Protein AF-A0A452F0T3-F1 (afdb_monomer)

InterPro domains:
  IPR003439 ABC transporter-like, ATP-binding domain [PF00005] (18-106)
  IPR027417 P-loop containing nucleoside triphosphate hydrolase [G3DSA:3.40.50.300] (1-109)
  IPR027417 P-loop containing nucleoside triphosphate hydrolase [SSF52540] (3-104)
  IPR050173 ATP-binding cassette transporter C-like [PTHR24223] (4-104)

pLDDT: mean 91.9, std 8.88, range [48.91, 97.62]

Mean predicted aligned error: 4.92 Å

Nearest PDB structures (foldseek):
  8sxa-assembly1_A  TM=9.549E-01  e=7.124E-11  Bos taurus
  8sxb-assembly1_A  TM=9.499E-01  e=2.146E-10  Bos indicus
  8i4c-assembly1_A  TM=9.484E-01  e=4.274E-10  Homo sapiens
  8iz8-assembly1_A  TM=9.120E-01  e=1.419E-10  Homo sapiens
  8iza-assembly1_A  TM=9.425E-01  e=4.274E-10  Homo sapiens

Foldseek 3Di:
DAQFWFAPDPPPPDTLDGGDDDDDDPPDDDDDDDDPSNCPVVVVCQQVVNTPTPDDHHDDPDDDDDDDPDDDDDPDDPQCRVCVPPDDDPVVSVVVCVVVVVVVVVVVD

Organism: Capra hircus (NCBI:txid9925)

Sequence (109 aa):
MNDFTASWDKKSGTPTLQDLFLIARPGELLAVVGPVGAGKSSLLRAVLGELPPSQGQVSVHGRIAYVSQQPWVFSGTVRSNILFGKKYEKDRYEEVIKACALGKVSKDF

Solvent-accessible surface area (backbone atoms only — not comparable to full-atom values): 7285 Å² total; per-residue (Å²): 57,47,58,26,22,26,43,94,51,84,83,50,96,63,62,58,39,67,71,36,71,52,86,86,60,93,92,65,88,84,86,89,83,76,64,90,87,69,30,66,71,55,52,53,32,31,74,72,62,76,46,61,62,82,36,58,51,73,78,83,88,85,86,88,85,85,83,60,98,72,74,91,81,66,96,75,52,72,66,55,58,73,45,65,87,51,83,91,48,69,71,64,49,54,49,49,35,58,76,70,66,37,68,63,63,70,73,81,110

Structure (mmCIF, N/CA/C/O backbone):
data_AF-A0A452F0T3-F1
#
_entry.id   AF-A0A452F0T3-F1
#
loop_
_atom_site.group_PDB
_atom_site.id
_atom_site.type_symbol
_atom_site.label_atom_id
_atom_site.label_alt_id
_atom_site.label_comp_id
_atom_site.label_asym_id
_atom_site.label_entity_id
_atom_site.label_seq_id
_atom_site.pdbx_PDB_ins_code
_atom_site.Cartn_x
_atom_site.Cartn_y
_atom_site.Cartn_z
_atom_site.occupancy
_atom_site.B_iso_or_equiv
_atom_site.auth_seq_id
_atom_site.auth_comp_id
_atom_site.auth_asym_id
_atom_site.auth_atom_id
_atom_site.pdbx_PDB_model_num
ATOM 1 N N . MET A 1 1 ? -14.932 -2.682 2.542 1.00 92.56 1 MET A N 1
ATOM 2 C CA . MET A 1 1 ? -14.595 -2.620 3.977 1.00 92.56 1 MET A CA 1
ATOM 3 C C . MET A 1 1 ? -15.874 -2.245 4.692 1.00 92.56 1 MET A C 1
ATOM 5 O O . MET A 1 1 ? -16.454 -1.228 4.332 1.00 92.56 1 MET A O 1
ATOM 9 N N . ASN A 1 2 ? -16.341 -3.099 5.601 1.00 92.69 2 ASN A N 1
ATOM 10 C CA . ASN A 1 2 ? -17.619 -2.925 6.292 1.00 92.69 2 ASN A CA 1
ATOM 11 C C . ASN A 1 2 ? -17.381 -3.038 7.796 1.00 92.69 2 ASN A C 1
ATOM 13 O O . ASN A 1 2 ? -16.779 -4.030 8.215 1.00 92.69 2 ASN A O 1
ATOM 17 N N . ASP A 1 3 ? -17.865 -2.051 8.552 1.00 93.69 3 ASP A N 1
ATOM 18 C CA . ASP A 1 3 ? -17.807 -1.997 10.018 1.00 93.69 3 ASP A CA 1
ATOM 19 C C . ASP A 1 3 ? -16.402 -2.262 10.581 1.00 93.69 3 ASP A C 1
ATOM 21 O O . ASP A 1 3 ? -16.194 -3.080 11.475 1.00 93.69 3 ASP A O 1
ATOM 25 N N . PHE A 1 4 ? -15.392 -1.664 9.946 1.00 96.81 4 PHE A N 1
ATOM 26 C CA . PHE A 1 4 ? -14.004 -2.024 10.19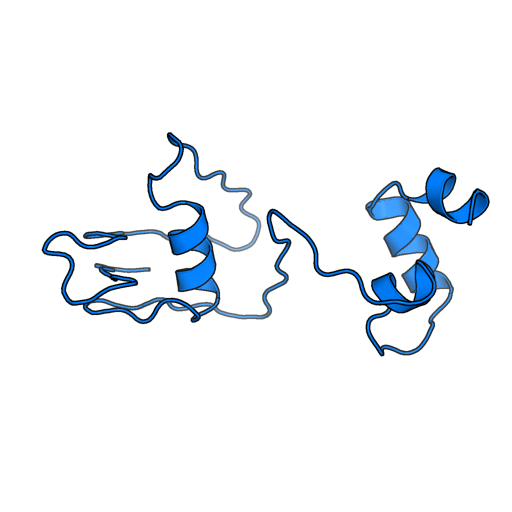5 1.00 96.81 4 PHE A CA 1
ATOM 27 C C . PHE A 1 4 ? -13.383 -1.171 11.298 1.00 96.81 4 PHE A C 1
ATOM 29 O O . PHE A 1 4 ? -13.240 0.045 11.147 1.00 96.81 4 PHE A O 1
ATOM 36 N N . THR A 1 5 ? -12.911 -1.849 12.343 1.00 96.62 5 THR A N 1
ATOM 37 C CA . THR A 1 5 ? -12.174 -1.253 13.461 1.00 96.62 5 THR A CA 1
ATOM 38 C C . THR A 1 5 ? -10.872 -2.019 13.676 1.00 96.62 5 THR A C 1
ATOM 40 O O . THR A 1 5 ? -10.854 -3.253 13.644 1.00 96.62 5 THR A O 1
ATOM 43 N N . ALA A 1 6 ? -9.764 -1.296 13.867 1.00 96.69 6 ALA A N 1
ATOM 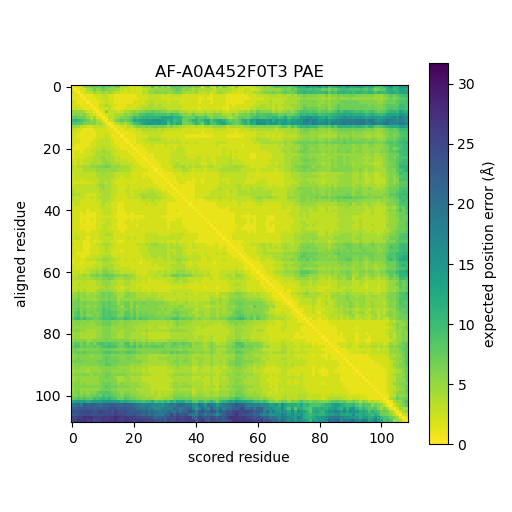44 C CA . ALA A 1 6 ? -8.439 -1.880 14.059 1.00 96.69 6 ALA A CA 1
ATOM 45 C C . ALA A 1 6 ? -7.487 -0.969 14.849 1.00 96.69 6 ALA A C 1
ATOM 47 O O . ALA A 1 6 ? -7.540 0.261 14.754 1.00 96.69 6 ALA A O 1
ATOM 48 N N . SER A 1 7 ? -6.539 -1.589 15.557 1.00 96.31 7 SER A N 1
ATOM 49 C CA . SER A 1 7 ? -5.536 -0.904 16.382 1.00 96.31 7 SER A CA 1
ATOM 50 C C . SER A 1 7 ? -4.149 -1.496 16.159 1.00 96.31 7 SER A C 1
ATOM 52 O O . SER A 1 7 ? -3.996 -2.717 16.181 1.00 96.31 7 SER A O 1
ATOM 54 N N . TRP A 1 8 ? -3.128 -0.643 16.013 1.00 94.44 8 TRP A N 1
ATOM 55 C CA . TRP A 1 8 ? -1.727 -1.095 16.046 1.00 94.44 8 TRP A CA 1
ATOM 56 C C . TRP A 1 8 ? -1.328 -1.598 17.433 1.00 94.44 8 TRP A C 1
ATOM 58 O O . TRP A 1 8 ? -0.667 -2.625 17.556 1.00 94.44 8 TRP A O 1
ATOM 68 N N . ASP A 1 9 ? -1.768 -0.889 18.473 1.00 92.06 9 ASP A N 1
ATOM 69 C CA . ASP A 1 9 ? -1.615 -1.300 19.861 1.00 92.06 9 ASP A CA 1
ATOM 70 C C . ASP A 1 9 ? -2.991 -1.562 20.472 1.00 92.06 9 ASP A C 1
ATOM 72 O O . ASP A 1 9 ? -3.790 -0.644 20.663 1.00 92.06 9 ASP A O 1
ATOM 76 N N . LYS A 1 10 ? -3.266 -2.823 20.809 1.00 84.12 10 LYS A N 1
ATOM 77 C CA . LYS A 1 10 ? -4.525 -3.227 21.453 1.00 84.12 10 LYS A CA 1
ATOM 78 C C . LYS A 1 10 ? -4.679 -2.668 22.870 1.00 84.12 10 LYS A C 1
ATOM 80 O O . LYS A 1 10 ? -5.783 -2.690 23.399 1.00 84.12 10 LYS A O 1
ATOM 85 N N . LYS A 1 11 ? -3.591 -2.206 23.495 1.00 86.25 11 LYS A N 1
ATOM 86 C CA . LYS A 1 11 ? -3.624 -1.557 24.811 1.00 86.25 11 LYS A CA 1
ATOM 87 C C . LYS A 1 11 ? -3.976 -0.077 24.718 1.00 86.25 11 LYS A C 1
ATOM 89 O O . LYS A 1 11 ? -4.343 0.512 25.733 1.00 86.25 11 LYS A O 1
ATOM 94 N N . SER A 1 12 ? -3.873 0.524 23.531 1.00 78.31 12 SER A N 1
ATOM 95 C CA . SER A 1 12 ? -4.370 1.880 23.325 1.00 78.31 12 SER A CA 1
ATOM 96 C C . SER A 1 12 ? -5.893 1.861 23.477 1.00 78.31 12 SER A C 1
ATOM 98 O O . SER A 1 12 ? -6.584 1.090 22.817 1.00 78.31 12 SER A O 1
ATOM 100 N N . GLY A 1 13 ? -6.423 2.667 24.400 1.00 83.12 13 GLY A N 1
ATOM 101 C CA . GLY A 1 13 ? -7.864 2.715 24.680 1.00 83.12 13 GLY A CA 1
ATOM 102 C C . GLY A 1 13 ? -8.706 3.250 23.516 1.00 83.12 13 GLY A C 1
ATOM 103 O O . GLY A 1 13 ? -9.930 3.216 23.588 1.00 83.12 13 GLY A O 1
ATOM 104 N N . THR A 1 14 ? -8.065 3.741 22.452 1.00 90.31 14 THR A N 1
ATOM 105 C CA . THR A 1 14 ? -8.703 4.272 21.247 1.00 90.31 14 THR A CA 1
ATOM 106 C C . THR A 1 14 ? -8.175 3.564 20.000 1.00 90.31 14 THR A C 1
ATOM 108 O O . THR A 1 14 ? -6.964 3.559 19.757 1.00 90.31 14 THR A O 1
ATOM 111 N N . PRO A 1 15 ? -9.056 2.986 19.168 1.00 94.56 15 PRO A N 1
ATOM 112 C CA . PRO A 1 15 ? -8.617 2.351 17.936 1.00 94.56 15 PRO A CA 1
ATOM 113 C C . PRO A 1 15 ? -7.979 3.317 16.942 1.00 94.56 15 PRO A C 1
ATOM 115 O O . PRO A 1 15 ? -8.314 4.497 16.868 1.00 94.56 15 PRO A O 1
ATOM 118 N N . THR A 1 16 ? -7.031 2.800 16.159 1.00 96.06 16 THR A N 1
ATOM 119 C CA . THR A 1 16 ? -6.365 3.580 15.103 1.00 96.06 16 THR A CA 1
ATOM 120 C C . THR A 1 16 ? -7.328 3.888 13.957 1.00 96.06 16 THR A C 1
ATOM 122 O O . THR A 1 16 ? -7.246 4.951 13.344 1.00 96.06 16 THR A O 1
ATOM 125 N N . LEU A 1 17 ? -8.206 2.936 13.651 1.00 96.69 17 LEU A N 1
ATOM 126 C CA . LEU A 1 17 ? -9.301 3.044 12.699 1.00 96.69 17 LEU A CA 1
ATOM 127 C C . LEU A 1 17 ? -10.559 2.564 13.416 1.00 96.69 17 LEU A C 1
ATOM 129 O O . LEU A 1 17 ? -10.513 1.510 14.047 1.00 96.69 17 LEU A O 1
ATOM 133 N N . GLN A 1 18 ? -11.643 3.326 13.317 1.00 95.94 18 GLN A N 1
ATOM 134 C CA . GLN A 1 18 ? -12.888 3.076 14.036 1.00 95.94 18 GLN A CA 1
ATOM 135 C C . GLN A 1 18 ? -14.066 3.171 13.065 1.00 95.94 18 GLN A C 1
ATOM 137 O O . GLN A 1 18 ? -14.178 4.162 12.344 1.00 95.94 18 GLN A O 1
ATOM 142 N N . ASP A 1 19 ? -14.914 2.143 13.065 1.00 95.12 19 ASP A N 1
ATOM 143 C CA . ASP A 1 19 ? -16.223 2.076 12.401 1.00 95.12 19 ASP A CA 1
ATOM 144 C C . ASP A 1 19 ? -16.198 2.507 10.927 1.00 95.12 19 ASP A C 1
ATOM 146 O O . ASP A 1 19 ? -17.034 3.275 10.442 1.00 95.12 19 ASP A O 1
ATOM 150 N N . LEU A 1 20 ? -15.198 2.022 10.184 1.00 96.56 20 LEU A N 1
ATOM 151 C CA . LEU A 1 20 ? -15.006 2.410 8.793 1.00 96.56 20 LEU A CA 1
ATOM 152 C C . LEU A 1 20 ? -15.877 1.603 7.829 1.00 96.56 20 LEU A C 1
ATOM 154 O O . LEU A 1 20 ? -15.849 0.369 7.794 1.00 96.56 20 LEU A O 1
ATOM 158 N N . PHE A 1 21 ? -16.549 2.337 6.941 1.00 95.94 21 PHE A N 1
ATOM 159 C CA . PHE A 1 21 ? -17.239 1.815 5.767 1.00 95.94 21 PHE A CA 1
ATOM 160 C C . PHE A 1 21 ? -16.649 2.444 4.505 1.00 95.94 21 PHE A C 1
ATOM 162 O O . PHE A 1 21 ? -16.673 3.660 4.327 1.00 95.94 21 PHE A O 1
ATOM 169 N N . LEU A 1 22 ? -16.107 1.607 3.620 1.00 95.50 22 LEU A N 1
ATOM 170 C CA . LEU A 1 22 ? -15.492 2.037 2.364 1.00 95.50 22 LEU A CA 1
ATOM 171 C C . LEU A 1 22 ? -15.731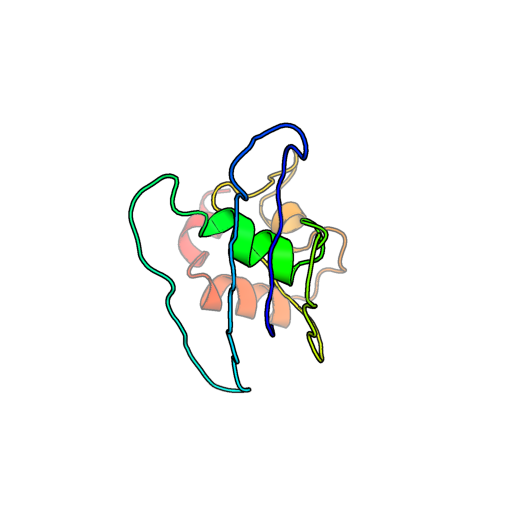 0.996 1.272 1.00 95.50 22 LEU A C 1
ATOM 173 O O . LEU A 1 22 ? -15.417 -0.188 1.439 1.00 95.50 22 LEU A O 1
ATOM 177 N N . ILE A 1 23 ? -16.222 1.457 0.124 1.00 95.81 23 ILE A N 1
ATOM 178 C CA . ILE A 1 23 ? -16.353 0.675 -1.106 1.00 95.81 23 ILE A CA 1
ATOM 179 C C . ILE A 1 23 ? -15.589 1.424 -2.195 1.00 95.81 23 ILE A C 1
ATOM 181 O O . ILE A 1 23 ? -15.875 2.589 -2.442 1.00 95.81 23 ILE A O 1
ATOM 185 N N . ALA A 1 24 ? -14.632 0.747 -2.827 1.00 95.00 24 ALA A N 1
ATOM 186 C CA . ALA A 1 24 ? -13.916 1.239 -3.999 1.00 95.00 24 ALA A CA 1
ATOM 187 C C . ALA A 1 24 ? -14.225 0.309 -5.175 1.00 95.00 24 ALA A C 1
ATOM 189 O O . ALA A 1 24 ? -14.043 -0.908 -5.060 1.00 95.00 24 ALA A O 1
ATOM 190 N N . ARG A 1 25 ? -14.735 0.858 -6.277 1.00 95.44 25 ARG A N 1
ATOM 191 C CA . ARG A 1 25 ? -15.155 0.084 -7.451 1.00 95.44 25 ARG A CA 1
ATOM 192 C C . ARG A 1 25 ? -14.076 0.102 -8.539 1.00 95.44 25 ARG A C 1
ATOM 194 O O . ARG A 1 25 ? -13.279 1.039 -8.610 1.00 95.44 25 ARG A O 1
ATOM 201 N N . PRO A 1 26 ? -14.033 -0.915 -9.417 1.00 95.31 26 PRO A N 1
ATOM 202 C CA . PRO A 1 26 ? -13.124 -0.911 -10.558 1.00 95.31 26 PRO A CA 1
ATOM 203 C C . PRO A 1 26 ? -13.295 0.345 -11.423 1.00 95.31 26 PRO A C 1
ATOM 205 O O . PRO A 1 26 ? -14.414 0.711 -11.769 1.00 95.31 26 PRO A O 1
ATOM 208 N N . GLY A 1 27 ? -12.178 0.980 -11.784 1.00 94.88 27 GLY A N 1
ATOM 209 C CA . GLY A 1 27 ? -12.157 2.194 -12.609 1.00 94.88 27 GLY A CA 1
ATOM 210 C C . GLY A 1 27 ? -12.315 3.509 -11.837 1.00 94.88 27 GLY A C 1
ATOM 211 O O . GLY A 1 27 ? -12.180 4.570 -12.441 1.00 94.88 27 GLY A O 1
ATOM 212 N N . GLU A 1 2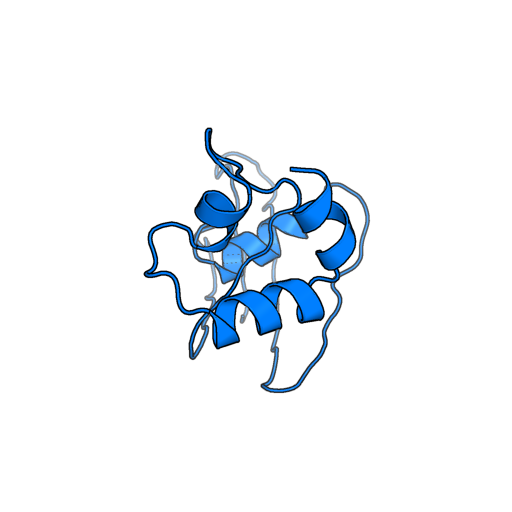8 ? -12.557 3.469 -10.523 1.00 96.25 28 GLU A N 1
ATOM 213 C CA . GLU A 1 28 ? -12.633 4.681 -9.704 1.00 96.25 28 GLU A CA 1
ATOM 214 C C . GLU A 1 28 ? -11.247 5.204 -9.312 1.00 96.25 28 GLU A C 1
ATOM 216 O O . GLU A 1 28 ? -10.343 4.446 -8.953 1.00 96.25 28 GLU A O 1
ATOM 221 N N . LEU A 1 29 ? -11.112 6.533 -9.313 1.00 96.50 29 LEU A N 1
ATOM 222 C CA . LEU A 1 29 ? -10.001 7.242 -8.690 1.00 96.50 29 LEU A CA 1
ATOM 223 C C . LEU A 1 29 ? -10.504 7.894 -7.398 1.00 96.50 29 LEU A C 1
ATOM 225 O O . LEU A 1 29 ? -11.259 8.863 -7.441 1.00 96.50 29 LEU A O 1
ATOM 229 N N . LEU A 1 30 ? -10.082 7.358 -6.253 1.00 96.25 30 LEU A N 1
ATOM 230 C CA . LEU A 1 30 ? -10.481 7.838 -4.929 1.00 96.25 30 LEU A CA 1
ATOM 231 C C . LEU A 1 30 ? -9.294 8.462 -4.194 1.00 96.25 30 LEU A C 1
ATOM 233 O O . LEU A 1 30 ? -8.185 7.930 -4.219 1.00 96.25 30 LEU A O 1
ATOM 237 N N . ALA A 1 31 ? -9.546 9.566 -3.491 1.00 96.19 31 ALA A N 1
ATOM 238 C CA . ALA A 1 31 ? -8.564 10.236 -2.647 1.00 96.19 31 ALA A CA 1
ATOM 239 C C . ALA A 1 31 ? -9.040 10.263 -1.190 1.00 96.19 31 ALA A C 1
ATOM 241 O O . ALA A 1 31 ? -10.144 10.719 -0.898 1.00 96.19 31 ALA A O 1
ATOM 242 N N . VAL A 1 32 ? -8.187 9.809 -0.268 1.00 95.62 32 VAL A N 1
ATOM 243 C CA . VAL A 1 32 ? -8.428 9.895 1.180 1.00 95.62 32 VAL A CA 1
ATOM 244 C C . VAL A 1 32 ? -7.588 11.034 1.747 1.00 95.62 32 VAL A C 1
ATOM 246 O O . VAL A 1 32 ? -6.357 10.992 1.704 1.00 95.62 32 VAL A O 1
ATOM 249 N N . VAL A 1 33 ? -8.249 12.048 2.300 1.00 96.31 33 VAL A N 1
ATOM 250 C CA . VAL A 1 33 ? -7.617 13.268 2.822 1.00 96.31 33 VAL A CA 1
ATOM 251 C C . VAL A 1 33 ? -7.909 13.450 4.309 1.00 96.31 33 VAL A C 1
ATOM 253 O O . VAL A 1 33 ? -8.860 12.891 4.843 1.00 96.31 33 VAL A O 1
ATOM 256 N N . GLY A 1 34 ? -7.060 14.208 5.000 1.00 96.38 34 GLY A N 1
ATOM 257 C CA . GLY A 1 34 ? -7.190 14.465 6.435 1.00 96.38 34 GLY A CA 1
ATOM 258 C C . GLY A 1 34 ? -5.852 14.820 7.089 1.00 96.38 34 GLY A C 1
ATOM 259 O O . GLY A 1 34 ? -4.799 14.639 6.464 1.00 96.38 34 GLY A O 1
ATOM 260 N N . PRO A 1 35 ? -5.856 15.284 8.350 1.00 97.44 35 PRO A N 1
ATOM 261 C CA . PRO A 1 35 ? -4.650 15.736 9.043 1.00 97.44 35 PRO A CA 1
ATOM 262 C C . PRO A 1 35 ? -3.641 14.603 9.285 1.00 97.44 35 PRO A C 1
ATOM 264 O O . PRO A 1 35 ? -3.948 13.411 9.157 1.00 97.44 35 PRO A O 1
ATOM 267 N N . VAL A 1 36 ? -2.396 14.964 9.604 1.00 94.81 36 VAL A N 1
ATOM 268 C CA . VAL A 1 36 ? -1.370 13.995 10.028 1.00 94.81 36 VAL A CA 1
ATOM 269 C C . VAL A 1 36 ? -1.866 13.261 11.278 1.00 94.81 36 VAL A C 1
ATOM 271 O O . VAL A 1 36 ? -2.481 13.864 12.147 1.00 94.81 36 VAL A O 1
ATOM 274 N N . GLY A 1 37 ? -1.658 11.943 11.335 1.00 92.50 37 GLY A N 1
ATOM 275 C CA . GLY A 1 37 ? -2.150 11.108 12.438 1.00 92.50 37 GLY A CA 1
ATOM 276 C C . GLY A 1 37 ? -3.592 10.606 12.292 1.00 92.50 37 GLY A C 1
ATOM 277 O O . GLY A 1 37 ? -3.959 9.675 12.993 1.00 92.50 37 GLY A O 1
ATOM 278 N N . ALA A 1 38 ? -4.377 11.092 11.321 1.00 94.69 38 ALA A N 1
ATOM 279 C CA . ALA A 1 38 ? -5.770 10.658 11.108 1.00 94.69 38 ALA A CA 1
ATOM 280 C C . ALA A 1 38 ? -5.950 9.210 10.589 1.00 94.69 38 ALA A C 1
ATOM 282 O O . ALA A 1 38 ? -7.011 8.859 10.092 1.00 94.69 38 ALA A O 1
ATOM 283 N N . GLY A 1 39 ? -4.903 8.380 10.595 1.00 95.19 39 GLY A N 1
ATOM 284 C CA . GLY A 1 39 ? -5.010 6.972 10.199 1.00 95.19 39 GLY A CA 1
ATOM 285 C C . GLY A 1 39 ? -4.988 6.679 8.693 1.00 95.19 39 GLY A C 1
ATOM 286 O O . GLY A 1 39 ? -5.106 5.523 8.315 1.00 95.19 39 GLY A O 1
ATOM 287 N N . LYS A 1 40 ? -4.755 7.656 7.806 1.00 96.50 40 LYS A N 1
ATOM 288 C CA . LYS A 1 40 ? -4.728 7.435 6.337 1.00 96.50 40 LYS A CA 1
ATOM 289 C C . LYS A 1 40 ? -3.779 6.311 5.892 1.00 96.50 40 LYS A C 1
ATOM 291 O O . LYS A 1 40 ? -4.168 5.426 5.139 1.00 96.50 40 LYS A O 1
ATOM 296 N N . SER A 1 41 ? -2.539 6.313 6.386 1.00 96.06 41 SER A N 1
ATOM 297 C CA . SER A 1 41 ? -1.574 5.248 6.074 1.00 96.06 41 SER A CA 1
ATOM 298 C C . SER A 1 41 ? -1.994 3.911 6.693 1.00 96.06 41 SER A C 1
ATOM 300 O O . SER A 1 41 ? -1.811 2.868 6.075 1.00 96.06 41 SER A O 1
ATOM 302 N N . SER A 1 42 ? -2.603 3.937 7.883 1.00 96.25 42 SER A N 1
ATOM 303 C CA . SER A 1 42 ? -3.177 2.750 8.529 1.00 96.25 42 SER A CA 1
ATOM 304 C C . SER A 1 42 ? -4.324 2.161 7.709 1.00 96.25 42 SER A C 1
ATOM 306 O O . SER A 1 42 ? -4.403 0.945 7.588 1.00 96.25 42 SER A O 1
ATOM 308 N N . LEU A 1 43 ? -5.168 2.996 7.094 1.00 96.75 43 LEU A N 1
ATOM 309 C CA . LEU A 1 43 ? -6.237 2.560 6.194 1.00 96.75 43 LEU A CA 1
ATOM 310 C C . LEU A 1 43 ? -5.665 1.813 4.984 1.00 96.75 43 LEU A C 1
ATOM 312 O O . LEU A 1 43 ? -6.132 0.724 4.667 1.00 96.75 43 LEU A O 1
ATOM 316 N N . LEU A 1 44 ? -4.621 2.349 4.342 1.00 96.31 44 LEU A N 1
ATOM 317 C CA . LEU A 1 44 ? -3.960 1.651 3.233 1.00 96.31 44 LEU A CA 1
ATOM 318 C C . LEU A 1 44 ? -3.337 0.325 3.691 1.00 96.31 44 LEU A C 1
ATOM 320 O O . LEU A 1 44 ? -3.492 -0.686 3.014 1.00 96.31 44 LEU A O 1
ATOM 324 N N . ARG A 1 45 ? -2.705 0.291 4.869 1.00 95.88 45 ARG A N 1
ATOM 325 C CA . ARG A 1 45 ? -2.163 -0.947 5.455 1.00 95.88 45 ARG A CA 1
ATOM 326 C C . ARG A 1 45 ? -3.244 -1.973 5.801 1.00 95.88 45 ARG A C 1
ATOM 328 O O . ARG A 1 45 ? -3.017 -3.163 5.624 1.00 95.88 45 ARG A O 1
ATOM 335 N N . ALA A 1 46 ? -4.431 -1.539 6.223 1.00 96.50 46 ALA A N 1
ATOM 336 C CA . ALA A 1 46 ? -5.581 -2.423 6.403 1.00 96.50 46 ALA A CA 1
ATOM 337 C C . ALA A 1 46 ? -6.039 -3.035 5.067 1.00 96.50 46 ALA A C 1
ATOM 339 O O . ALA A 1 46 ? -6.337 -4.224 5.010 1.00 96.50 46 ALA A O 1
ATOM 340 N N . VAL A 1 47 ? -6.022 -2.260 3.974 1.00 96.25 47 VAL A N 1
ATOM 341 C CA . VAL A 1 47 ? -6.296 -2.767 2.613 1.00 96.25 47 VAL A CA 1
ATOM 342 C C . VAL A 1 47 ? -5.250 -3.783 2.152 1.00 96.25 47 VAL A C 1
ATOM 344 O O . VAL A 1 47 ? -5.600 -4.758 1.493 1.00 96.25 47 VAL A O 1
ATOM 347 N N . LEU A 1 48 ? -3.987 -3.599 2.540 1.00 95.69 48 LEU A N 1
ATOM 348 C CA . LEU A 1 48 ? -2.904 -4.555 2.284 1.00 95.69 48 LEU A CA 1
ATOM 349 C C . LEU A 1 48 ? -2.952 -5.801 3.185 1.00 95.69 48 LEU A C 1
ATOM 351 O O . LEU A 1 48 ? -2.191 -6.737 2.955 1.00 95.69 48 LEU A O 1
ATOM 355 N N . GLY A 1 49 ? -3.817 -5.825 4.203 1.00 94.75 49 GLY A N 1
ATOM 356 C CA . GLY A 1 49 ? -3.884 -6.902 5.194 1.00 94.75 49 GLY A CA 1
ATOM 357 C C . GLY A 1 49 ? -2.802 -6.840 6.282 1.00 94.75 49 GLY A C 1
ATOM 358 O O . GLY A 1 49 ? -2.684 -7.772 7.070 1.00 94.75 49 GLY A O 1
ATOM 359 N N . GLU A 1 50 ? -2.027 -5.755 6.361 1.00 95.12 50 GLU A N 1
ATOM 360 C CA . GLU A 1 50 ? -0.961 -5.573 7.361 1.00 95.12 50 GLU A CA 1
ATOM 361 C C . GLU A 1 50 ? -1.484 -5.094 8.724 1.00 95.12 50 GLU A C 1
ATOM 363 O O . GLU A 1 50 ? -0.810 -5.253 9.740 1.00 95.12 50 GLU A O 1
ATOM 368 N N . LEU A 1 51 ? -2.674 -4.487 8.753 1.00 95.69 51 LEU A N 1
ATOM 369 C CA . LEU A 1 51 ? -3.348 -4.064 9.979 1.00 95.69 51 LEU A CA 1
ATOM 370 C C . LEU A 1 51 ? -4.579 -4.954 10.219 1.00 95.69 51 LEU A C 1
ATOM 372 O O . LEU A 1 51 ? -5.610 -4.734 9.576 1.00 95.69 51 LEU A O 1
ATOM 376 N N . PRO A 1 52 ? -4.492 -5.960 11.108 1.00 93.25 52 PRO A N 1
ATOM 377 C CA . PRO A 1 52 ? -5.586 -6.898 11.329 1.00 93.25 52 PRO A CA 1
ATOM 378 C C . PRO A 1 52 ? -6.781 -6.224 12.029 1.00 93.25 52 PRO A C 1
ATOM 380 O O . PRO A 1 52 ? -6.574 -5.438 12.960 1.00 93.25 52 PRO A O 1
ATOM 383 N N . PRO A 1 53 ? -8.028 -6.544 11.633 1.00 94.81 53 PRO A N 1
ATOM 384 C CA . PRO A 1 53 ? -9.220 -6.030 12.299 1.00 94.81 53 PRO A CA 1
ATOM 385 C C . PRO A 1 53 ? -9.360 -6.579 13.719 1.00 94.81 53 PRO A C 1
ATOM 387 O O . PRO A 1 53 ? -9.085 -7.751 13.982 1.00 94.81 53 PRO A O 1
ATOM 390 N N . SER A 1 54 ? -9.877 -5.748 14.621 1.00 94.75 54 SER A N 1
ATOM 391 C CA . SER A 1 54 ? -10.561 -6.210 15.832 1.00 94.75 54 SER A CA 1
ATOM 392 C C . SER A 1 54 ? -12.059 -6.423 15.592 1.00 94.75 54 SER A C 1
ATOM 394 O O . SER A 1 54 ? -12.675 -7.205 16.309 1.00 94.75 54 SER A O 1
ATOM 396 N N . GLN A 1 55 ? -12.630 -5.757 14.583 1.00 96.06 55 GLN A N 1
ATOM 397 C CA . GLN A 1 55 ? -14.018 -5.904 14.144 1.00 96.06 55 GLN A CA 1
ATOM 398 C C . GLN A 1 55 ? -14.130 -5.647 12.637 1.00 96.06 55 GLN A C 1
ATOM 400 O O . GLN A 1 55 ? -13.327 -4.908 12.059 1.00 96.06 55 GLN A O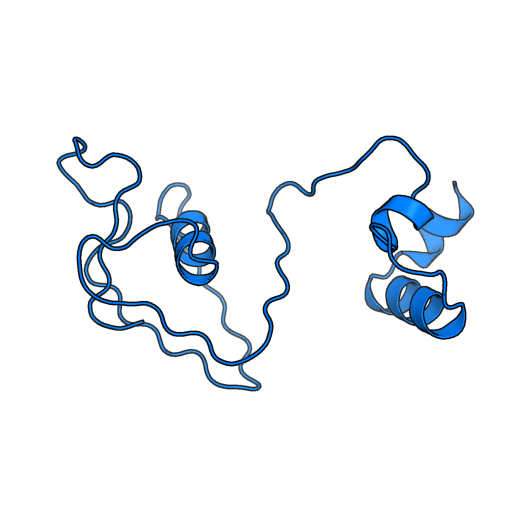 1
ATOM 405 N N . GLY A 1 56 ? -15.128 -6.273 12.012 1.00 95.88 56 GLY A N 1
ATOM 406 C CA . GLY A 1 56 ? -15.393 -6.140 10.585 1.00 95.88 56 GLY A CA 1
ATOM 407 C C . GLY A 1 56 ? -14.351 -6.836 9.717 1.00 95.88 56 GLY A C 1
ATOM 408 O O . GLY A 1 56 ? -13.566 -7.669 10.172 1.00 95.88 56 GLY A O 1
ATOM 409 N N . GLN A 1 57 ? -14.363 -6.512 8.424 1.00 94.94 57 GLN A N 1
ATOM 410 C CA . GLN A 1 57 ? -13.452 -7.128 7.461 1.00 94.94 57 GLN A CA 1
ATOM 411 C C . GLN A 1 57 ? -13.110 -6.222 6.279 1.00 94.94 57 GLN A C 1
ATOM 413 O O . GLN A 1 57 ? -13.876 -5.338 5.867 1.00 94.94 57 GLN A O 1
ATOM 418 N N . VAL A 1 58 ? -11.964 -6.523 5.671 1.00 95.94 58 VAL A N 1
ATOM 419 C CA . VAL A 1 58 ? -11.546 -5.979 4.381 1.00 95.94 58 VAL A CA 1
ATOM 420 C C . VAL A 1 58 ? -11.560 -7.096 3.355 1.00 95.94 58 VAL A C 1
ATOM 422 O O . VAL A 1 58 ? -11.011 -8.166 3.584 1.00 95.94 58 VAL A O 1
ATOM 425 N N . SER A 1 59 ? -12.192 -6.837 2.216 1.00 95.06 59 SER A N 1
ATOM 426 C CA . SER A 1 59 ? -12.196 -7.738 1.070 1.00 95.06 59 SER A CA 1
ATOM 427 C C . SER A 1 59 ? -11.642 -6.980 -0.126 1.00 95.06 59 SER A C 1
ATOM 429 O O . SER A 1 59 ? -12.106 -5.877 -0.429 1.00 95.06 59 SER A O 1
ATOM 431 N N . VAL A 1 60 ? -10.640 -7.566 -0.778 1.00 94.94 60 VAL A N 1
ATOM 432 C CA . VAL A 1 60 ? -10.033 -7.052 -2.005 1.00 94.94 60 VAL A CA 1
ATOM 433 C C . VAL A 1 60 ? -10.084 -8.154 -3.051 1.00 94.94 60 VAL A C 1
ATOM 435 O O . VAL A 1 60 ? -9.684 -9.285 -2.789 1.00 94.94 60 VAL A O 1
ATOM 438 N N . HIS A 1 61 ? -10.573 -7.819 -4.241 1.00 93.88 61 HIS A N 1
ATOM 439 C CA . HIS A 1 61 ? -10.630 -8.734 -5.375 1.00 93.88 61 HIS A CA 1
ATOM 440 C C . HIS A 1 61 ? -9.594 -8.303 -6.418 1.00 93.88 61 HIS A C 1
ATOM 442 O O . HIS A 1 61 ? -9.584 -7.149 -6.841 1.00 93.88 61 HIS A O 1
ATOM 448 N N . GLY A 1 62 ? -8.733 -9.228 -6.848 1.00 93.00 62 GLY A N 1
ATOM 449 C CA . GLY A 1 62 ? -7.696 -8.970 -7.850 1.00 93.00 62 GLY A CA 1
ATOM 450 C C . GLY A 1 62 ? -6.302 -8.755 -7.258 1.00 93.00 62 GLY A C 1
ATOM 451 O O . GLY A 1 62 ? -5.951 -9.332 -6.234 1.00 93.00 62 GLY A O 1
ATOM 452 N N . ARG A 1 63 ? -5.473 -7.970 -7.956 1.00 93.75 63 ARG A N 1
ATOM 453 C CA . ARG A 1 63 ? -4.073 -7.705 -7.582 1.00 93.75 63 ARG A CA 1
ATOM 454 C C . ARG A 1 63 ? -3.928 -6.290 -7.041 1.00 93.75 63 ARG A C 1
ATOM 456 O O . ARG A 1 63 ? -4.543 -5.371 -7.571 1.00 93.75 63 ARG A O 1
ATOM 463 N N . ILE A 1 64 ? -3.057 -6.125 -6.052 1.00 94.12 64 ILE A N 1
ATOM 464 C CA . ILE A 1 64 ? -2.715 -4.826 -5.473 1.00 94.12 64 ILE A CA 1
ATOM 465 C C . ILE A 1 64 ? -1.304 -4.436 -5.920 1.00 94.12 64 ILE A C 1
ATOM 467 O O . ILE A 1 64 ? -0.392 -5.263 -5.916 1.00 94.12 64 ILE A O 1
ATOM 471 N N . ALA A 1 65 ? -1.128 -3.168 -6.284 1.00 93.88 65 ALA A N 1
ATOM 472 C CA . ALA A 1 65 ? 0.172 -2.513 -6.348 1.00 93.88 65 ALA A CA 1
ATOM 473 C C . 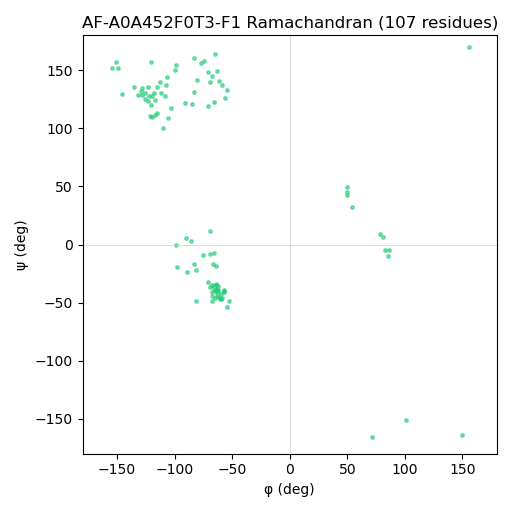ALA A 1 65 ? 0.187 -1.402 -5.295 1.00 93.88 65 ALA A C 1
ATOM 475 O O . ALA A 1 65 ? -0.790 -0.667 -5.161 1.00 93.88 65 ALA A O 1
ATOM 476 N N . TYR A 1 66 ? 1.277 -1.297 -4.539 1.00 94.62 66 TYR A N 1
ATOM 477 C CA . TYR A 1 66 ? 1.403 -0.345 -3.442 1.00 94.62 66 TYR A CA 1
ATOM 478 C C . TYR A 1 66 ? 2.616 0.552 -3.652 1.00 94.62 66 TYR A C 1
ATOM 480 O O . TYR A 1 66 ? 3.699 0.076 -3.988 1.00 94.62 66 TYR A O 1
ATOM 488 N N . VAL A 1 67 ? 2.419 1.849 -3.429 1.00 92.75 67 VAL A N 1
ATOM 489 C CA . VAL A 1 67 ? 3.480 2.854 -3.413 1.00 92.75 67 VAL A CA 1
ATOM 490 C C . VAL A 1 67 ? 3.473 3.477 -2.026 1.00 92.75 67 VAL A C 1
ATOM 492 O O . VAL A 1 67 ? 2.528 4.169 -1.647 1.00 92.75 67 VAL A O 1
ATOM 495 N N . SER A 1 68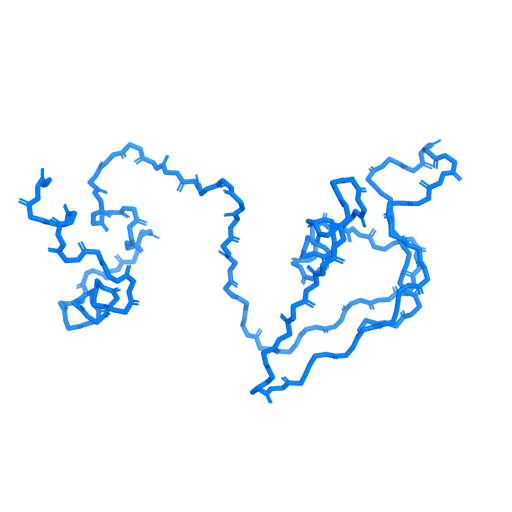 ? 4.504 3.181 -1.243 1.00 91.44 68 SER A N 1
ATOM 496 C CA . SER A 1 68 ? 4.658 3.717 0.104 1.00 91.44 68 SER A CA 1
ATOM 497 C C . SER A 1 68 ? 5.079 5.184 0.078 1.00 91.44 68 SER A C 1
ATOM 499 O O . SER A 1 68 ? 5.688 5.666 -0.874 1.00 91.44 68 SER A O 1
ATOM 501 N N . GLN A 1 69 ? 4.810 5.890 1.179 1.00 88.50 69 GLN A N 1
ATOM 502 C CA . GLN A 1 69 ? 5.291 7.261 1.378 1.00 88.50 69 GLN A CA 1
ATOM 503 C C . GLN A 1 69 ? 6.822 7.358 1.281 1.00 88.50 69 GLN A C 1
ATOM 505 O O . GLN A 1 69 ? 7.349 8.324 0.738 1.00 88.50 69 GLN A O 1
ATOM 510 N N . GLN A 1 70 ? 7.523 6.359 1.820 1.00 91.31 70 GLN A N 1
ATOM 511 C CA . GLN A 1 70 ? 8.965 6.191 1.675 1.00 91.31 70 GLN A CA 1
ATOM 512 C C . GLN A 1 70 ? 9.217 4.882 0.921 1.00 91.31 70 GLN A C 1
ATOM 514 O O . GLN A 1 70 ? 8.884 3.818 1.458 1.00 91.31 70 GLN A O 1
ATOM 519 N N . PRO A 1 71 ? 9.721 4.927 -0.324 1.00 89.62 71 PRO A N 1
ATOM 520 C CA . PRO A 1 71 ? 9.988 3.725 -1.101 1.00 89.62 71 PRO A CA 1
ATOM 521 C C . PRO A 1 71 ? 11.186 2.964 -0.532 1.00 89.62 71 PRO A C 1
ATOM 523 O O . PRO A 1 71 ? 12.132 3.560 -0.016 1.00 89.62 71 PRO A O 1
ATOM 526 N N . TRP A 1 72 ? 11.163 1.640 -0.669 1.00 89.38 72 TRP A N 1
ATOM 527 C CA . TRP A 1 72 ? 12.315 0.808 -0.344 1.00 89.38 72 TRP A CA 1
ATOM 528 C C . TRP A 1 72 ? 13.263 0.761 -1.542 1.00 89.38 72 TRP A C 1
ATOM 530 O O . TRP A 1 72 ? 12.873 0.320 -2.622 1.00 89.38 72 TRP A O 1
ATOM 540 N N . VAL A 1 73 ? 14.504 1.206 -1.350 1.00 91.12 73 VAL A N 1
ATOM 541 C CA . VAL A 1 73 ? 15.553 1.172 -2.376 1.00 91.12 73 VAL A CA 1
ATOM 542 C C . VAL A 1 73 ? 16.692 0.292 -1.880 1.00 91.12 73 VAL A C 1
ATOM 544 O O . VAL A 1 73 ? 17.161 0.435 -0.754 1.00 91.12 73 VAL A O 1
ATOM 547 N N . PHE A 1 74 ? 17.120 -0.638 -2.722 1.00 91.12 74 PHE A N 1
ATOM 548 C CA . PHE A 1 74 ? 18.190 -1.587 -2.459 1.00 91.12 74 PHE A CA 1
ATOM 549 C C . PHE A 1 74 ? 19.480 -1.110 -3.117 1.00 91.12 74 PHE A C 1
ATOM 551 O O . PHE A 1 74 ? 19.458 -0.466 -4.171 1.00 91.12 74 PHE A O 1
ATOM 558 N N . SER A 1 75 ? 20.617 -1.468 -2.521 1.00 93.12 75 SER A N 1
ATOM 559 C CA . SER A 1 75 ? 21.924 -1.261 -3.141 1.00 93.12 75 SER A CA 1
ATOM 560 C C . SER A 1 75 ? 21.962 -1.934 -4.514 1.00 93.12 75 SER A C 1
ATOM 562 O O . SER A 1 75 ? 21.660 -3.119 -4.645 1.00 93.12 75 SER A O 1
ATOM 564 N N . GLY A 1 76 ? 22.310 -1.171 -5.548 1.00 90.69 76 GLY A N 1
ATOM 565 C CA . GLY A 1 76 ? 22.296 -1.644 -6.926 1.00 90.69 76 GLY A CA 1
ATOM 566 C C . GLY A 1 76 ? 21.993 -0.523 -7.911 1.00 90.69 76 GLY A C 1
ATOM 567 O O . GLY A 1 76 ? 22.063 0.658 -7.578 1.00 90.69 76 GLY A O 1
ATOM 568 N N . THR A 1 77 ? 21.639 -0.901 -9.136 1.00 91.62 77 THR A N 1
ATOM 569 C CA . THR A 1 77 ? 21.279 0.067 -10.178 1.00 91.62 77 THR A CA 1
ATOM 570 C C . THR A 1 77 ? 19.818 0.497 -10.041 1.00 91.62 77 THR A C 1
ATOM 572 O O . THR A 1 77 ? 18.984 -0.207 -9.461 1.00 91.62 77 THR A O 1
ATOM 575 N N . VAL A 1 78 ? 19.464 1.633 -10.644 1.00 90.00 78 VAL A N 1
ATOM 576 C CA . VAL A 1 78 ? 18.057 2.052 -10.770 1.00 90.00 78 VAL A CA 1
ATOM 577 C C . VAL A 1 78 ? 17.243 0.968 -11.488 1.00 90.00 78 VAL A C 1
ATOM 579 O O . VAL A 1 78 ? 16.155 0.606 -11.047 1.00 90.00 78 VAL A O 1
ATOM 582 N N . ARG A 1 79 ? 17.814 0.361 -12.539 1.00 92.56 79 ARG A N 1
ATOM 583 C CA . ARG A 1 79 ? 17.186 -0.732 -13.295 1.00 92.56 79 ARG A CA 1
ATOM 584 C C . ARG A 1 79 ? 16.862 -1.937 -12.419 1.00 92.56 79 ARG A C 1
ATOM 586 O O . ARG A 1 79 ? 15.757 -2.460 -12.512 1.00 92.56 79 ARG A O 1
ATOM 593 N N . SER A 1 80 ? 17.793 -2.383 -11.572 1.00 93.31 80 SER A N 1
ATOM 594 C CA . SER A 1 80 ? 17.542 -3.531 -10.691 1.00 93.31 80 SER A CA 1
ATOM 595 C C . SER A 1 80 ? 16.471 -3.227 -9.646 1.00 93.31 80 SER A C 1
ATOM 597 O O . SER A 1 80 ? 15.657 -4.100 -9.355 1.00 93.31 80 SER A O 1
ATOM 599 N N . ASN A 1 81 ? 16.418 -1.991 -9.141 1.00 93.12 81 ASN A N 1
ATOM 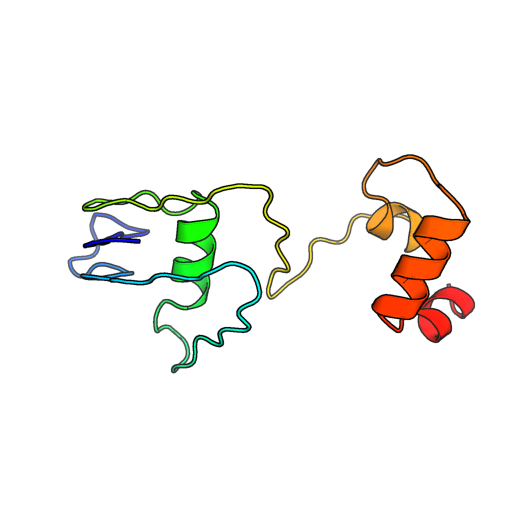600 C CA . ASN A 1 81 ? 15.360 -1.547 -8.234 1.00 93.12 81 ASN A CA 1
ATOM 601 C C . ASN A 1 81 ? 13.980 -1.503 -8.914 1.00 93.12 81 ASN A C 1
ATOM 603 O O . ASN A 1 81 ? 13.001 -1.931 -8.312 1.00 93.12 81 ASN A O 1
ATOM 607 N N . ILE A 1 82 ? 13.900 -1.068 -10.178 1.00 92.75 82 ILE A N 1
ATOM 608 C CA . ILE A 1 82 ? 12.650 -1.076 -10.962 1.00 92.75 82 ILE A CA 1
ATOM 609 C C . ILE A 1 82 ? 12.188 -2.507 -11.271 1.00 92.75 82 ILE A C 1
ATOM 611 O O . ILE A 1 82 ? 11.004 -2.819 -11.158 1.00 92.75 82 ILE A O 1
ATOM 615 N N . LEU A 1 83 ? 13.108 -3.384 -11.688 1.00 94.06 83 LEU A N 1
ATOM 616 C CA . LEU A 1 83 ? 12.778 -4.768 -12.042 1.00 94.06 83 LEU A CA 1
ATOM 617 C C . LEU A 1 83 ? 12.412 -5.608 -10.818 1.00 94.06 83 LEU A C 1
ATOM 619 O O . LEU A 1 83 ? 11.601 -6.527 -10.930 1.00 94.06 83 LEU A O 1
ATOM 623 N N . PHE A 1 84 ? 13.024 -5.313 -9.673 1.00 92.50 84 PHE A N 1
ATOM 624 C CA . PHE A 1 84 ? 12.771 -5.977 -8.400 1.00 92.50 84 PHE A CA 1
ATOM 625 C C . PHE A 1 84 ? 12.809 -7.515 -8.496 1.00 92.50 84 PHE A C 1
ATOM 627 O O . PHE A 1 84 ? 11.877 -8.217 -8.109 1.00 92.50 84 PHE A O 1
ATOM 634 N N . GLY A 1 85 ? 13.878 -8.042 -9.106 1.00 91.56 85 GLY A N 1
ATOM 635 C CA . GLY A 1 85 ? 14.082 -9.482 -9.318 1.00 91.56 85 GLY A CA 1
ATOM 636 C C . GLY A 1 85 ? 13.371 -10.076 -10.542 1.00 91.56 85 GLY A C 1
ATOM 637 O O . GLY A 1 85 ? 13.582 -11.245 -10.858 1.00 91.56 85 GLY A O 1
ATOM 638 N N . LYS A 1 86 ? 12.559 -9.299 -11.271 1.00 94.44 86 LYS A N 1
ATOM 639 C CA . LYS A 1 86 ? 11.951 -9.747 -12.534 1.00 94.44 86 LYS A CA 1
ATOM 640 C C . LYS A 1 86 ? 12.950 -9.714 -13.691 1.00 94.44 86 LYS A C 1
ATOM 642 O O . LYS A 1 86 ? 13.915 -8.950 -13.690 1.00 94.44 86 LYS A O 1
ATOM 647 N N . LYS A 1 87 ? 12.682 -10.530 -14.715 1.00 96.62 87 LYS A N 1
ATOM 648 C CA . LYS A 1 87 ? 13.451 -10.541 -15.964 1.00 96.62 87 LYS A CA 1
ATOM 649 C C . LYS A 1 87 ? 13.359 -9.178 -16.655 1.00 96.62 87 LYS A C 1
ATOM 651 O O . LYS A 1 87 ? 12.299 -8.557 -16.681 1.00 96.62 87 LYS A O 1
ATOM 656 N N . TYR A 1 88 ? 14.472 -8.734 -17.232 1.00 96.38 88 TYR A N 1
ATOM 657 C CA . TYR A 1 88 ? 14.488 -7.545 -18.072 1.00 96.38 88 TYR A CA 1
ATOM 658 C C . TYR A 1 88 ? 13.779 -7.820 -19.402 1.00 96.38 88 TYR A C 1
ATOM 660 O O . TYR A 1 88 ? 14.206 -8.673 -20.182 1.00 96.38 88 TYR A O 1
ATOM 668 N N . GLU A 1 89 ? 12.718 -7.065 -19.656 1.00 97.62 89 GLU A N 1
ATOM 669 C CA . GLU A 1 89 ? 11.966 -7.044 -20.908 1.00 97.62 89 GLU A CA 1
ATOM 670 C C . GLU A 1 89 ? 12.008 -5.609 -21.430 1.00 97.62 89 GLU A C 1
ATOM 672 O O . GLU A 1 89 ? 11.446 -4.715 -20.799 1.00 97.62 89 GLU A O 1
ATOM 677 N N . LYS A 1 90 ? 12.726 -5.383 -22.537 1.00 94.94 90 LYS A N 1
ATOM 678 C CA . LYS A 1 90 ? 13.066 -4.037 -23.024 1.00 94.94 90 LYS A CA 1
ATOM 679 C C . LYS A 1 90 ? 11.828 -3.156 -23.206 1.00 94.94 90 LYS A C 1
ATOM 681 O O . LYS A 1 90 ? 11.761 -2.094 -22.596 1.00 94.94 90 LYS A O 1
ATOM 686 N N . ASP A 1 91 ? 10.843 -3.630 -23.962 1.00 96.81 91 ASP A N 1
ATOM 687 C CA . ASP A 1 91 ? 9.659 -2.837 -24.315 1.00 96.81 91 ASP A CA 1
ATOM 688 C C . ASP A 1 91 ? 8.842 -2.459 -23.071 1.00 96.81 91 ASP A C 1
ATOM 690 O O . ASP A 1 91 ? 8.482 -1.300 -22.873 1.00 96.81 91 ASP A O 1
ATOM 694 N N . ARG A 1 92 ? 8.642 -3.419 -22.161 1.00 95.81 92 ARG A N 1
ATOM 695 C CA . ARG A 1 92 ? 7.961 -3.192 -20.881 1.00 95.81 92 ARG A CA 1
ATOM 696 C C . ARG A 1 92 ? 8.732 -2.229 -19.981 1.00 95.81 92 ARG A C 1
ATOM 698 O O . ARG A 1 92 ? 8.136 -1.407 -19.291 1.00 95.81 92 ARG A O 1
ATOM 705 N N . TYR A 1 93 ? 10.055 -2.353 -19.938 1.00 95.12 93 TYR A N 1
ATOM 706 C CA . TYR A 1 93 ? 10.895 -1.472 -19.137 1.00 95.12 93 TYR A CA 1
ATOM 707 C C . TYR A 1 93 ? 10.826 -0.032 -19.657 1.00 95.12 93 TYR A C 1
ATOM 709 O O . TYR A 1 93 ? 10.629 0.890 -18.870 1.00 95.12 93 TYR A O 1
ATOM 717 N N . GLU A 1 94 ? 10.926 0.165 -20.971 1.00 94.19 94 GLU A N 1
ATOM 718 C CA . GLU A 1 94 ? 10.800 1.481 -21.605 1.00 94.19 94 GLU A CA 1
ATOM 719 C C . GLU A 1 94 ? 9.411 2.100 -21.375 1.00 94.19 94 GLU A C 1
ATOM 721 O O . GLU A 1 94 ? 9.316 3.293 -21.070 1.00 94.19 94 GLU A O 1
ATOM 726 N N . GLU A 1 95 ? 8.344 1.295 -21.421 1.00 95.44 95 GLU A N 1
ATOM 727 C CA . GLU A 1 95 ? 6.987 1.728 -21.071 1.00 95.44 95 GLU A CA 1
ATOM 728 C C . GLU A 1 95 ? 6.902 2.222 -19.619 1.00 95.44 95 GLU A C 1
ATOM 730 O O . GLU A 1 95 ? 6.386 3.314 -19.375 1.00 95.44 95 GLU A O 1
ATOM 735 N N . VAL A 1 96 ? 7.469 1.478 -18.662 1.00 94.12 96 VAL A N 1
ATOM 736 C CA . VAL A 1 96 ? 7.520 1.879 -17.244 1.00 94.12 96 VAL A CA 1
ATOM 737 C C . VAL A 1 96 ? 8.302 3.181 -17.065 1.00 94.12 96 VAL A C 1
ATOM 739 O O . VAL A 1 96 ? 7.832 4.088 -16.379 1.00 94.12 96 VAL A O 1
ATOM 742 N N . ILE A 1 97 ? 9.466 3.324 -17.708 1.00 94.31 97 ILE A N 1
ATOM 743 C CA . ILE A 1 97 ? 10.266 4.557 -17.642 1.00 94.31 97 ILE A CA 1
ATOM 744 C C . ILE A 1 97 ? 9.470 5.757 -18.160 1.00 94.31 97 ILE A C 1
ATOM 746 O O . ILE A 1 97 ? 9.501 6.826 -17.546 1.00 94.31 97 ILE A O 1
ATOM 750 N N . LYS A 1 98 ? 8.734 5.589 -19.263 1.00 94.12 98 LYS A N 1
ATOM 751 C CA . LYS A 1 98 ? 7.891 6.643 -19.829 1.00 94.12 98 LYS A CA 1
ATOM 752 C C . LYS A 1 98 ? 6.704 6.970 -18.920 1.00 94.12 98 LYS A C 1
ATOM 754 O O . LYS A 1 98 ? 6.490 8.144 -18.626 1.00 94.12 98 LYS A O 1
ATOM 759 N N . ALA A 1 99 ? 5.965 5.962 -18.455 1.00 94.50 99 ALA A N 1
ATOM 760 C CA . ALA A 1 99 ? 4.783 6.128 -17.607 1.00 94.50 99 ALA A CA 1
ATOM 761 C C . ALA A 1 99 ? 5.112 6.781 -16.256 1.00 94.50 99 ALA A C 1
ATOM 763 O O . ALA A 1 99 ? 4.342 7.600 -15.761 1.00 94.50 99 ALA A O 1
ATOM 764 N N . CYS A 1 100 ? 6.278 6.470 -15.686 1.00 92.69 100 CYS A N 1
ATOM 765 C CA . CYS A 1 100 ? 6.760 7.060 -14.437 1.00 92.69 100 CYS A CA 1
ATOM 766 C C . CYS A 1 100 ? 7.589 8.342 -14.639 1.00 92.69 100 CYS A C 1
ATOM 768 O O . CYS A 1 100 ? 8.154 8.851 -13.675 1.00 92.69 100 CYS A O 1
ATOM 770 N N . ALA A 1 101 ? 7.695 8.854 -15.873 1.00 92.19 101 ALA A N 1
ATOM 771 C CA . ALA A 1 101 ? 8.479 10.040 -16.227 1.00 92.19 101 ALA A CA 1
ATOM 772 C C . ALA A 1 101 ? 9.966 9.990 -15.793 1.00 92.19 101 ALA A C 1
ATOM 774 O O . ALA A 1 101 ? 10.589 11.017 -15.526 1.00 92.19 101 ALA A O 1
ATOM 775 N N . LEU A 1 102 ? 10.572 8.798 -15.777 1.00 89.69 102 LEU A N 1
ATOM 776 C CA . LEU A 1 102 ? 11.949 8.567 -15.315 1.00 89.69 102 LEU A CA 1
ATOM 777 C C . LEU A 1 102 ? 13.025 8.788 -16.395 1.00 89.69 102 LEU A C 1
ATOM 779 O O . LEU A 1 102 ? 14.209 8.592 -16.131 1.00 89.69 102 LEU A O 1
ATOM 783 N N . GLY A 1 103 ? 12.653 9.211 -17.607 1.00 83.31 103 GLY A N 1
ATOM 784 C CA . GLY A 1 103 ? 13.565 9.259 -18.762 1.00 83.31 103 GLY A CA 1
ATOM 785 C C . GLY A 1 103 ? 14.756 10.224 -18.654 1.00 83.31 103 GLY A C 1
ATOM 786 O O . GLY A 1 103 ? 15.716 10.074 -19.407 1.00 83.31 103 GLY A O 1
ATOM 787 N N . LYS A 1 104 ? 14.713 11.212 -17.747 1.00 70.44 104 LYS A N 1
ATOM 788 C CA . LYS A 1 104 ? 15.877 12.064 -17.433 1.00 70.44 104 LYS A CA 1
ATOM 789 C C . LYS A 1 104 ? 16.814 11.367 -16.444 1.00 70.44 104 LYS A C 1
ATOM 791 O O . LYS A 1 104 ? 17.987 11.202 -16.737 1.00 70.44 104 LYS A O 1
ATOM 796 N N . VAL A 1 105 ? 16.252 10.838 -15.356 1.00 64.50 105 VAL A N 1
ATOM 797 C CA . VAL A 1 105 ? 16.987 10.101 -14.316 1.00 64.50 105 VAL A CA 1
ATOM 798 C C . VAL A 1 105 ? 17.736 8.904 -14.908 1.00 64.50 105 VAL A C 1
ATOM 800 O O . VAL A 1 105 ? 18.879 8.668 -14.560 1.00 64.50 105 VAL A O 1
ATOM 803 N N . SER A 1 106 ? 17.150 8.172 -15.859 1.00 57.81 106 SER A N 1
ATOM 804 C CA . SER A 1 106 ? 17.806 7.001 -16.460 1.00 57.81 106 SER A CA 1
ATOM 805 C C . SER A 1 106 ? 19.011 7.308 -17.360 1.00 57.81 106 SER A C 1
ATOM 807 O O . SER A 1 106 ? 19.624 6.365 -17.847 1.00 57.81 106 SER A O 1
ATOM 809 N N . LYS A 1 107 ? 19.283 8.579 -17.683 1.00 55.47 107 LYS A N 1
ATOM 810 C CA . LYS A 1 107 ? 20.448 8.985 -18.492 1.00 55.47 107 LYS A CA 1
ATOM 811 C C . LYS A 1 107 ? 21.623 9.457 -17.638 1.00 55.47 107 LYS A C 1
ATOM 813 O O . LYS A 1 107 ? 22.744 9.470 -18.134 1.00 55.47 107 LYS A O 1
ATOM 818 N N . ASP A 1 108 ? 21.345 9.824 -16.391 1.00 52.00 108 ASP A N 1
ATOM 819 C CA . ASP A 1 108 ? 22.304 10.422 -15.462 1.00 52.00 108 ASP A CA 1
ATOM 820 C C . ASP A 1 108 ? 22.902 9.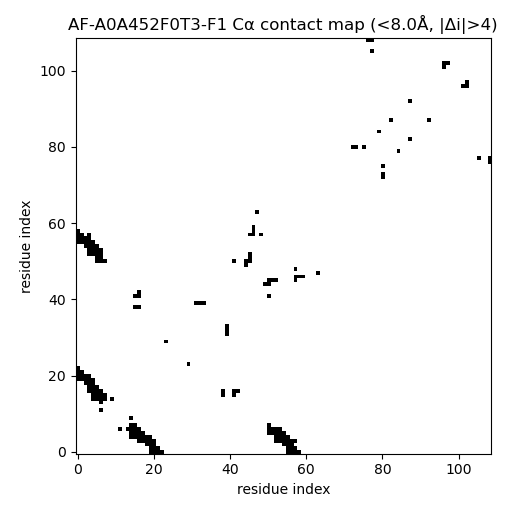388 -14.476 1.00 52.00 108 ASP A C 1
ATOM 822 O O . ASP A 1 108 ? 23.742 9.740 -13.649 1.00 52.00 108 ASP A O 1
ATOM 826 N N . PHE A 1 109 ? 22.491 8.115 -14.578 1.00 48.91 109 PHE A N 1
ATOM 827 C CA . PHE A 1 109 ? 22.998 6.946 -13.842 1.00 48.91 109 PHE A CA 1
ATOM 828 C C . PHE A 1 109 ? 23.310 5.798 -14.808 1.00 48.91 109 PHE A C 1
ATOM 830 O O . PHE A 1 109 ? 24.169 4.958 -14.458 1.00 48.91 109 PHE A O 1
#

Secondary structure (DSSP, 8-state):
-EEEEE-SSTTSSS-SEEEE-----TT--------TTSSHHHHHHHHTT-S--SEEE----S------SS----SS-HHHHHHTTSPP-HHHHHHHHHHTT-TTGGG--

Radius of gyration: 18.13 Å; Cα contacts (8 Å, |Δi|>4): 96; chains: 1; bounding box: 41×26×49 Å